Protein AF-A0ABD7Z9Q7-F1 (afdb_monomer_lite)

Sequence (144 aa):
MPSIHWLLKTLRVGAVLCLLMISLSVHETGFSTGGEVSALQMSYSHSTAITIGQGKFMLTEADNMAGHTKTYFFNLYERRPFFFHRVNPTFCFIESTNKIPKRSYLWIFKNIVLKHRLSVTEPDTEYINGSPDPKEFVSSQIKF

Secondary structure (DSSP, 8-state):
-HHHHHHHHHHHHHHHHHHHHHHHHHS--TTTTTT-S-HHHHHTEEEEEEEETTEEEEEEEEE-TTSS-EEEEEEEEEE-SS-EEE--SS-EEEEESSSS-SS-HHHHIIIIITTT-SEEEETTEEEEE--S-GGG--GGG---

Foldseek 3Di:
DVVVVVVVVVVVVVVVVVVVVLVPQADPDCVLLVNQDDPVQQVQWDWDWDDDANFIWIWIKHQPPVNAKIKIKTFGWDDDPRGTHGPDNWIKMKMKSGNDDPDDPNCCCVPPLLVVHQWDDDPVIIIGTPTPDSPRPDCVVDDD

Radius of gyration: 18.92 Å; chains: 1; bounding box: 35×73×26 Å

Structure (mmCIF, N/CA/C/O backbone):
data_AF-A0ABD7Z9Q7-F1
#
_entry.id   AF-A0ABD7Z9Q7-F1
#
loop_
_atom_site.group_PDB
_atom_site.id
_atom_site.type_symbol
_atom_site.label_atom_id
_atom_site.label_alt_id
_atom_site.label_comp_id
_atom_site.label_asym_id
_atom_site.label_entity_id
_atom_site.label_seq_id
_atom_site.pdbx_PDB_ins_code
_atom_site.Cartn_x
_atom_site.Cartn_y
_atom_site.Cartn_z
_atom_site.occupancy
_atom_site.B_iso_or_equiv
_atom_site.auth_seq_id
_atom_site.auth_comp_id
_atom_site.auth_asym_id
_atom_site.auth_atom_id
_atom_site.pdbx_PDB_model_num
ATOM 1 N N . MET A 1 1 ? 10.212 -50.554 10.893 1.00 54.28 1 MET A N 1
ATOM 2 C CA . MET A 1 1 ? 9.340 -49.367 11.074 1.00 54.28 1 MET A CA 1
ATOM 3 C C . MET A 1 1 ? 9.529 -48.318 9.958 1.00 54.28 1 MET A C 1
ATOM 5 O O . MET A 1 1 ? 9.940 -47.199 10.239 1.00 54.28 1 MET A O 1
ATOM 9 N N . PRO A 1 2 ? 9.233 -48.629 8.683 1.00 61.31 2 PRO A N 1
ATOM 10 C CA . PRO A 1 2 ? 9.337 -47.653 7.588 1.00 61.31 2 PRO A CA 1
ATOM 11 C C . PRO A 1 2 ? 8.152 -46.668 7.523 1.00 61.31 2 PRO A C 1
ATOM 13 O O . PRO A 1 2 ? 8.328 -45.543 7.060 1.00 61.31 2 PRO A O 1
ATOM 16 N N . SER A 1 3 ? 6.963 -47.041 8.021 1.00 70.94 3 SER A N 1
ATOM 17 C CA . SER A 1 3 ? 5.761 -46.194 7.917 1.00 70.94 3 SER A CA 1
ATOM 18 C C . SER A 1 3 ? 5.820 -44.941 8.796 1.00 70.94 3 SER A C 1
ATOM 20 O O . SER A 1 3 ? 5.410 -43.876 8.352 1.00 70.94 3 SER A O 1
ATOM 22 N N . ILE A 1 4 ? 6.402 -45.031 9.997 1.00 80.50 4 ILE A N 1
ATOM 23 C CA . ILE A 1 4 ? 6.582 -43.887 10.909 1.00 80.50 4 ILE A CA 1
ATOM 24 C C . ILE A 1 4 ? 7.528 -42.849 10.295 1.00 80.50 4 ILE A C 1
ATOM 26 O O . ILE A 1 4 ? 7.273 -41.651 10.379 1.00 80.50 4 ILE A O 1
ATOM 30 N N . HIS A 1 5 ? 8.593 -43.299 9.625 1.00 78.38 5 HIS A N 1
ATOM 31 C CA . HIS A 1 5 ? 9.545 -42.410 8.961 1.00 78.38 5 HIS A CA 1
ATOM 32 C C . HIS A 1 5 ? 8.900 -41.657 7.790 1.00 78.38 5 HIS A C 1
ATOM 34 O O . HIS A 1 5 ? 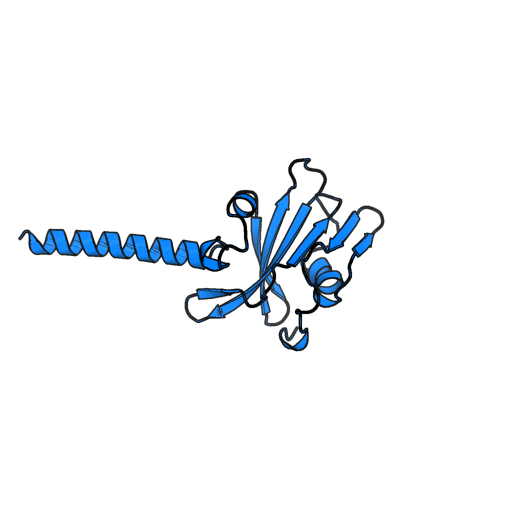9.083 -40.447 7.655 1.00 78.38 5 HIS A O 1
ATOM 40 N N . TRP A 1 6 ? 8.094 -42.354 6.982 1.00 82.12 6 TRP A N 1
ATOM 41 C CA . TRP A 1 6 ? 7.313 -41.731 5.917 1.00 82.12 6 TRP A CA 1
ATOM 42 C C . TRP A 1 6 ? 6.284 -40.745 6.463 1.00 82.12 6 TRP A C 1
ATOM 44 O O . TRP A 1 6 ? 6.252 -39.622 5.976 1.00 82.12 6 TRP A O 1
ATOM 54 N N . LEU A 1 7 ? 5.543 -41.111 7.515 1.00 85.88 7 LEU A N 1
ATOM 55 C CA . LEU A 1 7 ? 4.560 -40.245 8.176 1.00 85.88 7 LEU A CA 1
ATOM 56 C C . LEU A 1 7 ? 5.192 -38.941 8.696 1.00 85.88 7 LEU A C 1
ATOM 58 O O . LEU A 1 7 ? 4.663 -37.856 8.470 1.00 85.88 7 LEU A O 1
ATOM 62 N N . LEU A 1 8 ? 6.354 -39.032 9.352 1.00 87.31 8 LEU A N 1
ATOM 63 C CA . LEU A 1 8 ? 7.118 -37.869 9.819 1.00 87.31 8 LEU A CA 1
ATOM 64 C C . LEU A 1 8 ? 7.599 -36.991 8.659 1.00 87.31 8 LEU A C 1
ATOM 66 O O . LEU A 1 8 ? 7.598 -35.765 8.772 1.00 87.31 8 LEU A O 1
ATOM 70 N N . LYS A 1 9 ? 8.001 -37.601 7.541 1.00 85.75 9 LYS A N 1
ATOM 71 C CA . LYS A 1 9 ? 8.425 -36.877 6.341 1.00 85.75 9 LYS A CA 1
ATOM 72 C C . LYS A 1 9 ? 7.250 -36.123 5.711 1.00 85.75 9 LYS A C 1
ATOM 74 O O . LYS A 1 9 ? 7.402 -34.938 5.424 1.00 85.75 9 LYS A O 1
ATOM 79 N N . THR A 1 10 ? 6.077 -36.745 5.574 1.00 87.50 10 THR A N 1
ATOM 80 C CA . THR A 1 10 ? 4.864 -36.064 5.085 1.00 87.50 10 THR A CA 1
ATOM 81 C C . THR A 1 10 ? 4.402 -34.959 6.025 1.00 87.50 10 THR A C 1
ATOM 83 O O . THR A 1 10 ? 4.071 -33.879 5.547 1.00 87.50 10 THR A O 1
ATOM 86 N N . LEU A 1 11 ? 4.443 -35.170 7.345 1.00 90.81 11 LEU A N 1
ATOM 87 C CA . LEU A 1 11 ? 4.118 -34.134 8.335 1.00 90.81 11 LEU A CA 1
ATOM 88 C C . LEU A 1 11 ? 5.030 -32.909 8.210 1.00 90.81 11 LEU A C 1
ATOM 90 O O . LEU A 1 11 ? 4.546 -31.780 8.226 1.00 90.81 11 LEU A O 1
ATOM 94 N N . ARG A 1 12 ? 6.341 -33.117 8.037 1.00 89.38 12 ARG A N 1
ATOM 95 C CA . ARG A 1 12 ? 7.304 -32.021 7.835 1.00 89.38 12 ARG A CA 1
ATOM 96 C C . ARG A 1 12 ? 7.042 -31.265 6.536 1.00 89.38 12 ARG A C 1
ATOM 98 O O . ARG A 1 12 ? 7.037 -30.040 6.550 1.00 89.38 12 ARG A O 1
ATOM 105 N N . VAL A 1 13 ? 6.792 -31.978 5.438 1.00 89.25 13 VAL A N 1
ATOM 106 C CA . VAL A 1 13 ? 6.448 -31.357 4.148 1.00 89.25 13 VAL A CA 1
ATOM 107 C C . VAL A 1 13 ? 5.146 -30.560 4.260 1.00 89.25 13 VAL A C 1
ATOM 109 O O . VAL A 1 13 ? 5.101 -29.410 3.834 1.00 89.25 13 VAL A O 1
ATOM 112 N N . GLY A 1 14 ? 4.117 -31.125 4.896 1.00 90.69 14 GLY A N 1
ATOM 113 C CA . GLY A 1 14 ? 2.851 -30.439 5.148 1.00 90.69 14 GLY A CA 1
ATOM 114 C C . GLY A 1 14 ? 3.025 -29.182 6.001 1.00 90.69 14 GLY A C 1
ATOM 115 O O . GLY A 1 14 ? 2.481 -28.138 5.662 1.00 90.69 14 GLY A O 1
ATOM 116 N N . ALA A 1 15 ? 3.842 -29.239 7.056 1.00 87.25 15 ALA A N 1
ATOM 117 C CA . ALA A 1 15 ? 4.138 -28.076 7.890 1.00 87.25 15 ALA A CA 1
ATOM 118 C C . ALA A 1 15 ? 4.855 -26.963 7.108 1.00 87.25 15 ALA A C 1
ATOM 120 O O . ALA A 1 15 ? 4.482 -25.797 7.230 1.00 87.25 15 ALA A O 1
ATOM 121 N N . VAL A 1 16 ? 5.838 -27.312 6.270 1.00 88.75 16 VAL A N 1
ATOM 122 C CA . VAL A 1 16 ? 6.535 -26.348 5.401 1.00 88.75 16 VAL A CA 1
ATOM 123 C C . VAL A 1 16 ? 5.569 -25.714 4.400 1.00 88.75 16 VAL A C 1
ATOM 125 O O . VAL A 1 16 ? 5.587 -24.498 4.234 1.00 88.75 16 VAL A O 1
ATOM 128 N N . LEU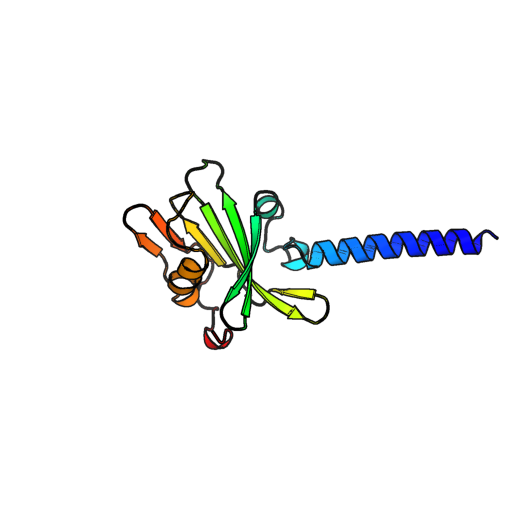 A 1 17 ? 4.688 -26.503 3.780 1.00 85.75 17 LEU A N 1
ATOM 129 C CA . LEU A 1 17 ? 3.671 -25.989 2.859 1.00 85.75 17 LEU A CA 1
ATOM 130 C C . LEU A 1 17 ? 2.665 -25.072 3.566 1.00 85.75 17 LEU A C 1
ATOM 132 O O . LEU A 1 17 ? 2.342 -24.013 3.037 1.00 85.75 17 LEU A O 1
ATOM 136 N N . CYS A 1 18 ? 2.214 -25.417 4.774 1.00 81.44 18 CYS A N 1
ATOM 137 C CA . CYS A 1 18 ? 1.344 -24.548 5.570 1.00 81.44 18 CYS A CA 1
ATOM 138 C C . CYS A 1 18 ? 2.031 -23.225 5.926 1.00 81.44 18 CYS A C 1
ATOM 140 O O . CYS A 1 18 ? 1.424 -22.168 5.778 1.00 81.44 18 CYS A O 1
ATOM 142 N N . LEU A 1 19 ? 3.296 -23.261 6.356 1.00 79.19 19 LEU A N 1
ATOM 143 C CA . LEU A 1 19 ? 4.073 -22.053 6.647 1.00 79.19 19 LEU A CA 1
ATOM 144 C C . LEU A 1 19 ? 4.280 -21.195 5.394 1.00 79.19 19 LEU A C 1
ATOM 146 O O . LEU A 1 19 ? 4.145 -19.975 5.469 1.00 79.19 19 LEU A O 1
ATOM 150 N N . LEU A 1 20 ? 4.545 -21.824 4.246 1.00 76.38 20 LEU A N 1
ATOM 151 C CA . LEU A 1 20 ? 4.659 -21.142 2.960 1.00 76.38 20 LEU A CA 1
ATOM 152 C C . LEU A 1 20 ? 3.339 -20.460 2.582 1.00 76.38 20 LEU A C 1
ATOM 154 O O . LEU A 1 20 ? 3.337 -19.280 2.253 1.00 76.38 20 LEU A O 1
ATOM 158 N N . MET A 1 21 ? 2.213 -21.167 2.690 1.00 68.38 21 MET A N 1
ATOM 159 C CA . MET A 1 21 ? 0.887 -20.608 2.410 1.00 68.38 21 MET A CA 1
ATOM 160 C C . MET A 1 21 ? 0.533 -19.464 3.363 1.00 68.38 21 MET A C 1
ATOM 162 O O . MET A 1 21 ? 0.002 -18.448 2.923 1.00 68.38 21 MET A O 1
ATOM 166 N N . ILE A 1 22 ? 0.874 -19.581 4.651 1.00 65.38 22 ILE A N 1
ATOM 167 C CA . ILE A 1 22 ? 0.708 -18.493 5.621 1.00 65.38 22 ILE A CA 1
ATOM 168 C C . ILE A 1 22 ? 1.558 -17.290 5.201 1.00 65.38 22 ILE A C 1
ATOM 170 O O . ILE A 1 22 ? 1.024 -16.189 5.105 1.00 65.38 22 ILE A O 1
ATOM 174 N N . SER A 1 23 ? 2.836 -17.491 4.877 1.00 63.38 23 SER A N 1
ATOM 175 C CA . SER A 1 23 ? 3.726 -16.423 4.407 1.00 63.38 23 SER A CA 1
ATOM 176 C C . SER A 1 23 ? 3.170 -15.726 3.157 1.00 63.38 23 SER A C 1
ATOM 178 O O . SER A 1 23 ? 3.031 -14.505 3.157 1.00 63.38 23 SER A O 1
ATOM 180 N N . LEU A 1 24 ? 2.732 -16.487 2.150 1.00 60.59 24 LEU A N 1
ATOM 181 C CA . LEU A 1 24 ? 2.130 -15.957 0.919 1.00 60.59 24 LEU A CA 1
ATOM 182 C C . LEU A 1 24 ? 0.785 -15.248 1.145 1.00 60.59 24 LEU A C 1
ATOM 184 O O . LEU A 1 24 ? 0.427 -14.371 0.366 1.00 60.59 24 LEU A O 1
ATOM 188 N N . SER A 1 25 ? 0.034 -15.631 2.181 1.00 55.72 25 SER A N 1
ATOM 189 C CA . SER A 1 25 ? -1.256 -15.017 2.535 1.00 55.72 25 SER A CA 1
ATOM 190 C C . SER A 1 25 ? -1.133 -13.762 3.403 1.00 55.72 25 SER A C 1
ATOM 192 O O . SER A 1 25 ? -2.056 -12.953 3.447 1.00 55.72 25 SER A O 1
ATOM 194 N N . VAL A 1 26 ? -0.024 -13.622 4.134 1.00 52.78 26 VAL A N 1
ATOM 195 C CA . VAL A 1 26 ? 0.241 -12.487 5.033 1.00 52.78 26 VAL A CA 1
ATOM 196 C C . VAL A 1 26 ? 1.031 -11.400 4.314 1.00 52.78 26 VAL A C 1
ATOM 198 O O . VAL A 1 26 ? 0.847 -10.220 4.606 1.00 52.78 26 VAL A O 1
ATOM 201 N N . HIS A 1 27 ? 1.877 -11.783 3.360 1.00 52.34 27 HIS A N 1
ATOM 202 C CA . HIS A 1 27 ? 2.471 -10.846 2.425 1.00 52.34 27 HIS A CA 1
ATOM 203 C C . HIS A 1 27 ? 1.506 -10.591 1.273 1.00 52.34 27 HIS A C 1
ATOM 205 O O . HIS A 1 27 ? 0.857 -11.506 0.757 1.00 52.34 27 HIS A O 1
ATOM 211 N N . GLU A 1 28 ? 1.420 -9.337 0.840 1.00 52.56 28 GLU A N 1
ATOM 212 C CA . GLU A 1 28 ? 0.873 -9.071 -0.484 1.00 52.56 28 GLU A CA 1
ATOM 213 C C . GLU A 1 28 ? 1.773 -9.857 -1.457 1.00 52.56 28 GLU A C 1
ATOM 215 O O . GLU A 1 28 ? 2.992 -9.914 -1.330 1.00 52.56 28 GLU A O 1
ATOM 220 N N . THR A 1 29 ? 1.179 -10.663 -2.308 1.00 53.34 29 THR A N 1
ATOM 221 C CA . THR A 1 29 ? 1.867 -11.434 -3.334 1.00 53.34 29 THR A CA 1
ATOM 222 C C . THR A 1 29 ? 0.890 -11.515 -4.492 1.00 53.34 29 THR A C 1
ATOM 224 O O . THR A 1 29 ? -0.318 -11.322 -4.307 1.00 53.34 29 THR A O 1
ATOM 227 N N . GLY A 1 30 ? 1.365 -11.850 -5.692 1.00 52.28 30 GLY A N 1
ATOM 228 C CA . GLY A 1 30 ? 0.455 -12.135 -6.807 1.00 52.28 30 GLY A CA 1
ATOM 229 C C . GLY A 1 30 ? -0.605 -13.185 -6.434 1.00 52.28 30 GLY A C 1
ATOM 230 O O . GLY A 1 30 ? -1.710 -13.153 -6.953 1.00 52.28 30 GLY A O 1
ATOM 231 N N . PHE A 1 31 ? -0.324 -14.060 -5.462 1.00 50.75 31 PHE A N 1
ATOM 232 C CA . PHE A 1 31 ? -1.284 -15.039 -4.961 1.00 50.75 31 PHE A CA 1
ATOM 233 C C . PHE A 1 31 ? -2.362 -14.433 -4.043 1.00 50.75 31 PHE A C 1
ATOM 235 O O . PHE A 1 31 ? -3.542 -14.716 -4.229 1.00 50.75 31 PHE A O 1
ATOM 242 N N . SER A 1 32 ? -2.002 -13.574 -3.081 1.00 48.97 32 SER A N 1
ATOM 243 C CA . SER A 1 32 ? -2.971 -12.943 -2.160 1.00 48.97 32 SER A CA 1
ATOM 244 C C . SER A 1 32 ? -3.756 -11.777 -2.774 1.00 48.97 32 SER A C 1
ATOM 246 O O . SER A 1 32 ? -4.752 -11.340 -2.199 1.00 48.97 32 SER A O 1
ATOM 248 N N . THR A 1 33 ? -3.342 -11.306 -3.954 1.00 50.69 33 THR A N 1
ATOM 249 C CA . THR A 1 33 ? -3.962 -10.190 -4.693 1.00 50.69 33 THR A CA 1
ATOM 250 C C . THR A 1 33 ? -4.574 -10.602 -6.035 1.00 50.69 33 THR A C 1
ATOM 252 O O . THR A 1 33 ? -4.959 -9.738 -6.813 1.00 50.69 33 THR A O 1
ATOM 255 N N . GLY A 1 34 ? -4.653 -11.904 -6.347 1.00 54.16 34 GLY A N 1
ATOM 256 C CA . GLY A 1 34 ? -5.236 -12.382 -7.611 1.00 54.16 34 GLY A CA 1
ATOM 257 C C . GLY A 1 34 ? -4.452 -11.986 -8.873 1.00 54.16 34 GLY A C 1
ATOM 258 O O . GLY A 1 34 ? -5.010 -11.971 -9.963 1.00 54.16 34 GLY A O 1
ATOM 259 N N . GLY A 1 35 ? -3.164 -11.669 -8.734 1.00 55.12 35 GLY A N 1
ATOM 260 C CA . GLY A 1 35 ? -2.276 -11.244 -9.818 1.00 55.12 35 GLY A CA 1
ATOM 261 C C . GLY A 1 35 ? -2.217 -9.731 -10.029 1.00 55.12 35 GLY A C 1
ATOM 262 O O . GLY A 1 35 ? -1.515 -9.282 -10.929 1.00 55.12 35 GLY A O 1
ATOM 263 N N . GLU A 1 36 ? -2.912 -8.942 -9.210 1.00 49.12 36 GLU A N 1
ATOM 264 C CA . GLU A 1 36 ? -3.010 -7.491 -9.403 1.00 49.12 36 GLU A CA 1
ATOM 265 C C . GLU A 1 36 ? -1.781 -6.704 -8.937 1.00 49.12 36 GLU A C 1
ATOM 267 O O . GLU A 1 36 ? -1.572 -5.578 -9.385 1.00 49.12 36 GLU A O 1
ATOM 272 N N . VAL A 1 37 ? -0.956 -7.276 -8.054 1.00 51.34 37 VAL A N 1
ATOM 273 C CA . VAL A 1 37 ? 0.284 -6.641 -7.589 1.00 51.34 37 VAL A CA 1
ATOM 274 C C . VAL A 1 37 ? 1.490 -7.425 -8.096 1.00 51.34 37 VAL A C 1
ATOM 276 O O . VAL A 1 37 ? 1.651 -8.619 -7.830 1.00 51.34 37 VAL A O 1
ATOM 279 N N . SER A 1 38 ? 2.361 -6.733 -8.832 1.00 47.25 38 SER A N 1
ATOM 280 C CA . SER A 1 38 ? 3.619 -7.277 -9.339 1.00 47.25 38 SER A CA 1
ATOM 281 C C . SER A 1 38 ? 4.536 -7.684 -8.182 1.00 47.25 38 SER A C 1
ATOM 283 O O . SER A 1 38 ? 4.881 -6.864 -7.332 1.00 47.25 38 SER A O 1
ATOM 285 N N . ALA A 1 39 ? 5.011 -8.934 -8.183 1.00 44.84 39 ALA A N 1
ATOM 286 C CA . ALA A 1 39 ? 5.984 -9.427 -7.201 1.00 44.84 39 ALA A CA 1
ATOM 287 C C . ALA A 1 39 ? 7.280 -8.586 -7.164 1.00 44.84 39 ALA A C 1
ATOM 289 O O . ALA A 1 39 ? 7.931 -8.489 -6.126 1.00 44.84 39 ALA A O 1
ATOM 290 N N . LEU A 1 40 ? 7.628 -7.938 -8.281 1.00 44.72 40 LEU A N 1
ATOM 291 C CA . LEU A 1 40 ? 8.805 -7.077 -8.410 1.00 44.72 40 LEU A CA 1
ATOM 292 C C . LEU A 1 40 ? 8.590 -5.705 -7.756 1.00 44.72 40 LEU A C 1
ATOM 294 O O . LEU A 1 40 ? 9.517 -5.111 -7.220 1.00 44.72 40 LEU A O 1
ATOM 298 N N . GLN A 1 41 ? 7.349 -5.223 -7.734 1.00 50.66 41 GLN A N 1
ATOM 299 C CA . GLN A 1 41 ? 6.966 -4.003 -7.018 1.00 50.66 41 GLN A CA 1
ATOM 300 C C . GLN A 1 41 ? 7.072 -4.195 -5.498 1.00 50.66 41 GLN A C 1
ATOM 302 O O . GLN A 1 41 ? 7.310 -3.249 -4.756 1.00 50.66 41 GLN A O 1
ATOM 307 N N . MET A 1 42 ? 6.966 -5.446 -5.052 1.00 51.75 42 MET A N 1
ATOM 308 C CA . MET A 1 42 ? 7.010 -5.823 -3.648 1.00 51.75 42 MET A CA 1
ATOM 309 C C . MET A 1 42 ? 8.406 -6.096 -3.111 1.00 51.75 42 MET A C 1
ATOM 311 O O . MET A 1 42 ? 8.683 -5.780 -1.954 1.00 51.75 42 MET A O 1
ATOM 315 N N . SER A 1 43 ? 9.308 -6.627 -3.939 1.00 52.22 43 SER A N 1
ATOM 316 C CA . SER A 1 43 ? 10.687 -6.924 -3.531 1.00 52.22 43 SER A CA 1
ATOM 317 C C . SER A 1 43 ? 11.491 -5.687 -3.121 1.00 52.22 43 SER A C 1
ATOM 319 O O . SER A 1 43 ? 12.469 -5.819 -2.392 1.00 52.22 43 SER A O 1
ATOM 321 N N . TYR A 1 44 ? 11.079 -4.495 -3.564 1.00 56.66 44 TYR A N 1
ATOM 322 C CA . TYR A 1 44 ? 11.713 -3.212 -3.232 1.00 56.66 44 TYR A CA 1
ATOM 323 C C . TYR A 1 44 ? 10.898 -2.368 -2.247 1.00 56.66 44 TYR A C 1
ATOM 325 O O . TYR A 1 44 ? 11.179 -1.183 -2.070 1.00 56.66 44 TYR A O 1
ATOM 333 N N . SER A 1 45 ? 9.873 -2.958 -1.632 1.00 65.62 45 SER A N 1
ATOM 334 C CA . SER A 1 45 ? 8.912 -2.225 -0.820 1.00 65.62 45 SER A CA 1
ATOM 335 C C . SER A 1 45 ? 9.011 -2.553 0.668 1.00 65.62 45 SER A C 1
ATOM 337 O O . SER A 1 45 ? 9.305 -3.681 1.066 1.00 65.62 45 SER A O 1
ATOM 339 N N . HIS A 1 46 ? 8.746 -1.553 1.501 1.00 73.69 46 HIS A N 1
ATOM 340 C CA . HIS A 1 46 ? 8.667 -1.674 2.947 1.00 73.69 46 HIS A CA 1
ATOM 341 C C . HIS A 1 46 ? 7.205 -1.668 3.383 1.00 73.69 46 HIS A C 1
ATOM 343 O O . HIS A 1 46 ? 6.513 -0.662 3.244 1.00 73.69 46 HIS A O 1
ATOM 349 N N . SER A 1 47 ? 6.741 -2.785 3.943 1.00 70.75 47 SER A N 1
ATOM 350 C CA . SER A 1 47 ? 5.395 -2.886 4.509 1.00 70.75 47 SER A CA 1
ATOM 351 C C . SER A 1 47 ? 5.390 -2.527 5.996 1.00 70.75 47 SER A C 1
ATOM 353 O O . SER A 1 47 ? 6.173 -3.053 6.785 1.00 70.75 47 SER A O 1
ATOM 355 N N . THR A 1 48 ? 4.476 -1.646 6.387 1.00 72.88 48 THR A N 1
ATOM 356 C CA . THR A 1 48 ? 4.222 -1.223 7.764 1.00 72.88 48 THR A CA 1
ATOM 357 C C . THR A 1 48 ? 2.738 -1.382 8.065 1.00 72.88 48 THR A C 1
ATOM 359 O O . THR A 1 48 ? 1.885 -0.811 7.384 1.00 72.88 48 THR A O 1
ATOM 362 N N . ALA A 1 49 ? 2.418 -2.138 9.116 1.00 73.81 49 ALA A N 1
ATOM 363 C CA . ALA A 1 49 ? 1.049 -2.230 9.601 1.00 73.81 49 ALA A CA 1
ATOM 364 C C . ALA A 1 49 ? 0.650 -0.904 10.259 1.00 73.81 49 ALA A C 1
ATOM 366 O O . ALA A 1 49 ? 1.327 -0.424 11.169 1.00 73.81 49 ALA A O 1
ATOM 367 N N . ILE A 1 50 ? -0.467 -0.327 9.822 1.00 71.75 50 ILE A N 1
ATOM 368 C CA . ILE A 1 50 ? -0.997 0.924 10.365 1.00 71.75 50 ILE A CA 1
ATOM 369 C C . ILE A 1 50 ? -2.438 0.718 10.822 1.00 71.75 50 ILE A C 1
ATOM 371 O O . ILE A 1 50 ? -3.195 -0.070 10.255 1.00 71.75 50 ILE A O 1
ATOM 375 N N . THR A 1 51 ? -2.829 1.427 11.875 1.00 75.25 51 THR A N 1
ATOM 376 C CA . THR A 1 51 ? -4.210 1.430 12.369 1.00 75.25 51 THR A CA 1
ATOM 377 C C . THR A 1 51 ? -4.788 2.819 12.164 1.00 75.25 51 THR A C 1
ATOM 379 O O . THR A 1 51 ? -4.167 3.812 12.549 1.00 75.25 51 THR A O 1
ATOM 382 N N . ILE A 1 52 ? -5.960 2.898 11.538 1.00 68.44 52 ILE A N 1
ATOM 383 C CA . ILE A 1 52 ? -6.675 4.158 11.329 1.00 68.44 52 ILE A CA 1
ATOM 384 C C . ILE A 1 52 ? -8.108 3.972 11.820 1.00 68.44 52 ILE A C 1
ATOM 386 O O . ILE A 1 52 ? -8.892 3.253 11.206 1.00 68.44 52 ILE A O 1
ATOM 390 N N . GLY A 1 53 ? -8.435 4.608 12.945 1.00 72.19 53 GLY A N 1
ATOM 391 C CA . GLY A 1 53 ? -9.690 4.335 13.639 1.00 72.19 53 GLY A CA 1
ATOM 392 C C . GLY A 1 53 ? -9.740 2.896 14.137 1.00 72.19 53 GLY A C 1
ATOM 393 O O . GLY A 1 53 ? -8.803 2.435 14.788 1.00 72.19 53 GLY A O 1
ATOM 394 N N . GLN A 1 54 ? -10.803 2.171 13.786 1.00 69.31 54 GLN A N 1
ATOM 395 C CA . GLN A 1 54 ? -10.918 0.730 14.056 1.00 69.31 54 GLN A CA 1
ATOM 396 C C . GLN A 1 54 ? -10.371 -0.150 12.918 1.00 69.31 54 GLN A C 1
ATOM 398 O O . GLN A 1 54 ? -10.253 -1.367 13.079 1.00 69.31 54 GLN A O 1
ATOM 403 N N . GLY A 1 55 ? -10.025 0.445 11.773 1.00 68.38 55 GLY A N 1
ATOM 404 C CA . GLY A 1 55 ? -9.501 -0.273 10.617 1.00 68.38 55 GLY A CA 1
ATOM 405 C C . GLY A 1 55 ? -8.010 -0.589 10.744 1.00 68.38 55 GLY A C 1
ATOM 406 O O . GLY A 1 55 ? -7.221 0.230 11.228 1.00 68.38 55 GLY A O 1
ATOM 407 N N . LYS A 1 56 ? -7.616 -1.777 10.277 1.00 72.50 56 LYS A N 1
ATOM 408 C CA . LYS A 1 56 ? -6.215 -2.191 10.136 1.00 72.50 56 LYS A CA 1
ATOM 409 C C . LYS A 1 56 ? -5.843 -2.160 8.661 1.00 72.50 56 LYS A C 1
ATOM 411 O O . LYS A 1 56 ? -6.586 -2.654 7.823 1.00 72.50 56 LYS A O 1
ATOM 416 N N . PHE A 1 57 ? -4.698 -1.583 8.344 1.00 73.00 57 PHE A N 1
ATOM 417 C CA . PHE A 1 57 ? -4.257 -1.392 6.969 1.00 73.00 57 PHE A CA 1
ATOM 418 C C . PHE A 1 57 ? -2.789 -1.776 6.852 1.00 73.00 57 PHE A C 1
ATOM 420 O O . PHE A 1 57 ? -2.044 -1.704 7.834 1.00 73.00 57 PHE A O 1
ATOM 427 N N . MET A 1 58 ? -2.376 -2.169 5.652 1.00 73.56 58 MET A N 1
ATOM 428 C CA . MET A 1 58 ? -0.962 -2.300 5.338 1.00 73.56 58 MET A CA 1
ATOM 429 C C . MET A 1 58 ? -0.578 -1.131 4.449 1.00 73.56 58 MET A C 1
ATOM 431 O O . MET A 1 58 ? -1.170 -0.914 3.390 1.00 73.56 58 MET A O 1
ATOM 435 N N . LEU A 1 59 ? 0.394 -0.362 4.916 1.00 76.81 59 LEU A N 1
ATOM 436 C CA . LEU A 1 59 ? 1.077 0.602 4.085 1.00 76.81 59 LEU A CA 1
ATOM 437 C C . LEU A 1 59 ? 2.301 -0.077 3.510 1.00 76.81 59 LEU A C 1
ATOM 439 O O . LEU A 1 59 ? 3.188 -0.456 4.269 1.00 76.81 59 LEU A O 1
ATOM 443 N N . THR A 1 60 ? 2.375 -0.165 2.197 1.00 76.44 60 THR A N 1
ATOM 444 C CA . THR A 1 60 ? 3.589 -0.590 1.516 1.00 76.44 60 THR A CA 1
ATOM 445 C C . THR A 1 60 ? 4.194 0.646 0.857 1.00 76.44 60 THR A C 1
ATOM 447 O O . THR A 1 60 ? 3.496 1.358 0.146 1.00 76.44 60 THR A O 1
ATOM 450 N N . GLU A 1 61 ? 5.457 0.971 1.119 1.00 79.94 61 GLU A N 1
ATOM 451 C CA . GLU A 1 61 ? 6.143 2.095 0.466 1.00 79.94 61 GLU A CA 1
ATOM 452 C C . GLU A 1 61 ? 7.333 1.612 -0.358 1.00 79.94 61 GLU A C 1
ATOM 454 O O . GLU A 1 61 ? 8.039 0.700 0.058 1.00 79.94 61 GLU A O 1
ATOM 459 N N . ALA A 1 62 ? 7.562 2.219 -1.518 1.00 80.75 62 ALA A N 1
ATOM 460 C CA . ALA A 1 62 ? 8.714 1.927 -2.361 1.00 80.75 62 ALA A CA 1
ATOM 461 C C . ALA A 1 62 ? 9.404 3.226 -2.779 1.00 80.75 62 ALA A C 1
ATOM 463 O O . ALA A 1 62 ? 8.753 4.184 -3.208 1.00 80.75 62 ALA A O 1
ATOM 464 N N . ASP A 1 63 ? 10.729 3.241 -2.673 1.00 82.00 63 ASP A N 1
ATOM 465 C CA . ASP A 1 63 ? 11.541 4.281 -3.291 1.00 82.00 63 ASP A CA 1
ATOM 466 C C . ASP A 1 63 ? 11.623 3.993 -4.795 1.00 82.00 63 ASP A C 1
ATOM 468 O O . ASP A 1 63 ? 11.985 2.888 -5.208 1.00 82.00 63 ASP A O 1
ATOM 472 N N . ASN A 1 64 ? 11.302 4.979 -5.632 1.00 73.81 64 ASN A N 1
ATOM 473 C CA . ASN A 1 64 ? 11.397 4.798 -7.080 1.00 73.81 64 ASN A CA 1
ATOM 474 C C . ASN A 1 64 ? 12.870 4.854 -7.528 1.00 73.81 64 ASN A C 1
ATOM 476 O O . ASN A 1 64 ? 13.689 5.515 -6.891 1.00 73.81 64 ASN A O 1
ATOM 480 N N . MET A 1 65 ? 13.216 4.177 -8.635 1.00 59.25 65 MET A N 1
ATOM 481 C CA . MET A 1 65 ? 14.603 3.905 -9.079 1.00 59.25 65 MET A CA 1
ATOM 482 C C . MET A 1 65 ? 15.539 5.126 -9.162 1.00 59.25 65 MET A C 1
ATOM 484 O O . MET A 1 65 ? 16.751 4.961 -9.061 1.00 59.25 65 MET A O 1
ATOM 488 N N . ALA A 1 66 ? 15.009 6.341 -9.320 1.00 64.38 66 ALA A N 1
ATOM 489 C CA . ALA A 1 66 ? 15.804 7.570 -9.342 1.00 64.38 66 ALA A CA 1
ATOM 490 C C . ALA A 1 66 ? 16.090 8.157 -7.942 1.00 64.38 66 ALA A C 1
ATOM 492 O O . ALA A 1 66 ? 16.788 9.156 -7.829 1.00 64.38 66 ALA A O 1
ATOM 493 N N . GLY A 1 67 ? 15.536 7.589 -6.866 1.00 64.50 67 GLY A N 1
ATOM 494 C CA . GLY A 1 67 ? 15.756 8.022 -5.482 1.00 64.50 67 GLY A CA 1
ATOM 495 C C . GLY A 1 67 ? 15.178 9.396 -5.121 1.00 64.50 67 GLY A C 1
ATOM 496 O O . GLY A 1 67 ? 15.417 9.878 -4.016 1.00 64.50 67 GLY A O 1
ATOM 497 N N . HIS A 1 68 ? 14.429 10.031 -6.023 1.00 82.25 68 HIS A N 1
ATOM 498 C CA . HIS A 1 68 ? 13.848 11.359 -5.813 1.00 82.25 68 HIS A CA 1
ATOM 499 C C . HIS A 1 68 ? 12.380 11.313 -5.389 1.00 82.25 68 HIS A C 1
ATOM 501 O O . HIS A 1 68 ? 11.932 12.206 -4.675 1.00 82.25 68 HIS A O 1
ATOM 507 N N . THR A 1 69 ? 11.657 10.261 -5.776 1.00 85.00 69 THR A N 1
ATOM 508 C CA . THR A 1 69 ? 10.230 10.096 -5.491 1.00 85.00 69 THR A CA 1
ATOM 509 C C . THR A 1 69 ? 9.974 8.846 -4.657 1.00 85.00 69 THR A C 1
ATOM 511 O O . THR A 1 69 ? 10.782 7.910 -4.628 1.00 85.00 69 THR A O 1
ATOM 514 N N . LYS A 1 70 ? 8.854 8.858 -3.935 1.00 88.56 70 LYS A N 1
ATOM 515 C CA . LYS A 1 70 ? 8.406 7.752 -3.087 1.00 88.56 70 LYS A CA 1
ATOM 516 C C . LYS A 1 70 ? 6.966 7.406 -3.428 1.00 88.56 70 LYS A C 1
ATOM 518 O O . LYS A 1 70 ? 6.118 8.292 -3.474 1.00 88.56 70 LYS A O 1
ATOM 523 N N . THR A 1 71 ? 6.684 6.125 -3.618 1.00 87.00 71 THR A N 1
ATOM 524 C CA . THR A 1 71 ? 5.332 5.631 -3.884 1.00 87.00 71 THR A CA 1
ATOM 525 C C . THR A 1 71 ? 4.768 4.965 -2.639 1.00 87.00 71 THR A C 1
ATOM 5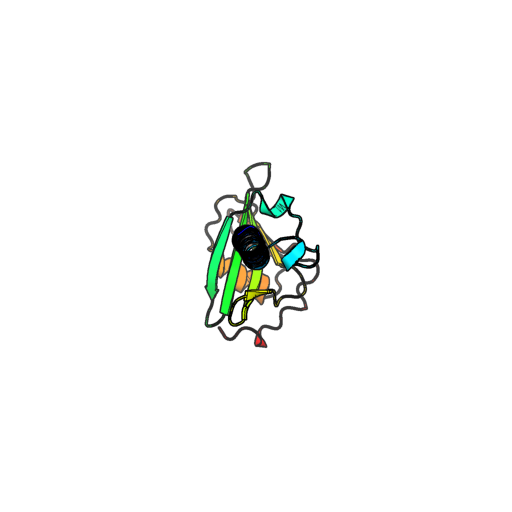27 O O . THR A 1 71 ? 5.410 4.101 -2.044 1.00 87.00 71 THR A O 1
ATOM 530 N N . TYR A 1 72 ? 3.556 5.352 -2.260 1.00 85.75 72 TYR A N 1
ATOM 531 C CA . TYR A 1 72 ? 2.778 4.758 -1.181 1.00 85.75 72 TYR A CA 1
ATOM 532 C C . TYR A 1 72 ? 1.666 3.899 -1.758 1.00 85.75 72 TYR A C 1
ATOM 534 O O . TYR A 1 72 ? 0.820 4.410 -2.482 1.00 85.75 72 TYR A O 1
ATOM 542 N N . PHE A 1 73 ? 1.619 2.633 -1.375 1.00 81.25 73 PHE A N 1
ATOM 543 C CA . PHE A 1 73 ? 0.555 1.694 -1.688 1.00 81.25 73 PHE A CA 1
ATOM 544 C C . PHE A 1 73 ? -0.311 1.495 -0.444 1.00 81.25 73 PHE A C 1
ATOM 546 O O . PHE A 1 73 ? 0.169 1.085 0.618 1.00 81.25 73 PHE A O 1
ATOM 553 N N . PHE A 1 74 ? -1.596 1.812 -0.573 1.00 77.50 74 PHE A N 1
ATOM 554 C CA . PHE A 1 74 ? -2.587 1.668 0.485 1.00 77.50 74 PHE A CA 1
ATOM 555 C C . PHE A 1 74 ? -3.475 0.468 0.182 1.00 77.50 74 PHE A C 1
ATOM 557 O O . PHE A 1 74 ? -4.441 0.570 -0.575 1.00 77.50 74 PHE A O 1
ATOM 564 N N . ASN A 1 75 ? -3.154 -0.661 0.806 1.00 73.88 75 ASN A N 1
ATOM 565 C CA . ASN A 1 75 ? -3.967 -1.864 0.731 1.00 73.88 75 ASN A CA 1
ATOM 566 C C . ASN A 1 75 ? -4.759 -2.021 2.030 1.00 73.88 75 A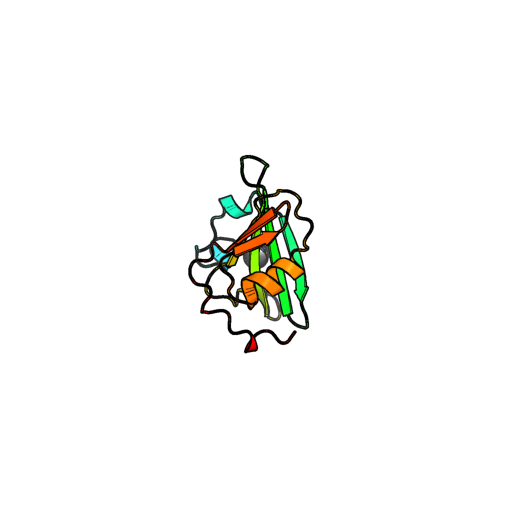SN A C 1
ATOM 568 O O . ASN A 1 75 ? -4.216 -2.041 3.144 1.00 73.88 75 ASN A O 1
ATOM 572 N N . LEU A 1 76 ? -6.080 -2.084 1.887 1.00 69.88 76 LEU A N 1
ATOM 573 C CA . LEU A 1 76 ? -6.985 -2.255 3.006 1.00 69.88 76 LEU A CA 1
ATOM 574 C C . LEU A 1 76 ? -7.125 -3.733 3.309 1.00 69.88 76 LEU A C 1
ATOM 576 O O . LEU A 1 76 ? -7.541 -4.493 2.441 1.00 69.88 76 LEU A O 1
ATOM 580 N N . TYR A 1 77 ? -6.844 -4.129 4.547 1.00 69.25 77 TYR A N 1
ATOM 581 C CA . TYR A 1 77 ? -6.960 -5.518 4.959 1.00 69.25 77 TYR A CA 1
ATOM 582 C C . TYR A 1 77 ? -7.967 -5.679 6.086 1.00 69.25 77 TYR A C 1
ATOM 584 O O . TYR A 1 77 ? -7.832 -5.109 7.165 1.00 69.25 77 TYR A O 1
ATOM 592 N N . GLU A 1 78 ? -8.941 -6.551 5.880 1.00 65.75 78 GLU A N 1
ATOM 593 C CA . GLU A 1 78 ? -9.761 -7.057 6.967 1.00 65.75 78 GLU A CA 1
ATOM 594 C C . GLU A 1 78 ? -9.048 -8.238 7.632 1.00 65.75 78 GLU A C 1
ATOM 596 O O . GLU A 1 78 ? -8.557 -9.160 6.971 1.00 65.75 78 GLU A O 1
ATOM 601 N N . ARG A 1 79 ? -8.997 -8.228 8.969 1.00 61.59 79 ARG A N 1
ATOM 602 C CA . ARG A 1 79 ? -8.524 -9.382 9.732 1.00 61.59 79 ARG A CA 1
ATOM 603 C C . ARG A 1 79 ? -9.646 -10.412 9.819 1.00 61.59 79 ARG A C 1
ATOM 605 O O . ARG A 1 79 ? -10.566 -10.261 10.616 1.00 61.59 79 ARG A O 1
ATOM 612 N N . ARG A 1 80 ? -9.511 -11.503 9.071 1.00 64.25 80 ARG A N 1
ATOM 613 C CA . ARG A 1 80 ? -10.243 -12.752 9.314 1.00 64.25 80 ARG A CA 1
ATOM 614 C C . ARG A 1 80 ? -9.413 -13.611 10.280 1.00 64.25 80 ARG A C 1
ATOM 616 O O . ARG A 1 80 ? -8.209 -13.381 10.397 1.00 64.25 80 ARG A O 1
ATOM 623 N N . PRO A 1 81 ? -10.007 -14.564 11.020 1.00 67.12 81 PRO A N 1
ATOM 624 C CA . PRO A 1 81 ? -9.402 -15.177 12.211 1.00 67.12 81 PRO A CA 1
ATOM 625 C C . PRO A 1 81 ? -7.909 -15.515 12.081 1.00 67.12 81 PRO A C 1
ATOM 627 O O . PRO A 1 81 ? -7.100 -15.098 12.913 1.00 67.12 81 PRO A O 1
ATOM 630 N N . PHE A 1 82 ? -7.528 -16.166 10.980 1.00 58.34 82 PHE A N 1
ATOM 631 C CA . PHE A 1 82 ? -6.143 -16.553 10.711 1.00 58.34 82 PHE A CA 1
ATOM 632 C C . PHE A 1 82 ? -5.465 -15.732 9.606 1.00 58.34 82 PHE A C 1
ATOM 634 O O . PHE A 1 82 ? -4.239 -15.635 9.599 1.00 58.34 82 PHE A O 1
ATOM 641 N N . PHE A 1 83 ? -6.228 -15.057 8.744 1.00 59.12 83 PHE A N 1
ATOM 642 C CA . PHE A 1 83 ? -5.725 -14.470 7.500 1.00 59.12 83 PHE A CA 1
ATOM 643 C C . PHE A 1 83 ? -6.129 -13.005 7.345 1.00 59.12 83 PHE A C 1
ATOM 645 O O . PHE A 1 83 ? -7.203 -12.592 7.780 1.00 59.12 83 PHE A O 1
ATOM 652 N N . PHE A 1 84 ? -5.265 -12.217 6.711 1.00 60.25 84 PHE A N 1
ATOM 653 C CA . PHE A 1 84 ? -5.640 -10.898 6.218 1.00 60.25 84 PHE A CA 1
ATOM 654 C C . PHE A 1 84 ? -6.263 -11.055 4.835 1.00 60.25 84 PHE A C 1
ATOM 656 O O . PHE A 1 84 ? -5.781 -11.835 4.018 1.00 60.25 84 PHE A O 1
ATOM 663 N N . HIS A 1 85 ? -7.358 -10.347 4.590 1.00 63.47 85 HIS A N 1
ATOM 664 C CA . HIS A 1 85 ? -8.021 -10.343 3.295 1.00 63.47 85 HIS A CA 1
ATOM 665 C C . HIS A 1 85 ? -8.081 -8.916 2.775 1.00 63.47 85 HIS A C 1
ATOM 667 O O . HIS A 1 85 ? -8.552 -8.034 3.494 1.00 63.47 85 HIS A O 1
ATOM 673 N N . ARG A 1 86 ? -7.576 -8.681 1.559 1.00 68.50 86 ARG A N 1
ATOM 674 C CA . ARG A 1 86 ? -7.639 -7.355 0.946 1.00 68.50 86 ARG A CA 1
ATOM 675 C C . ARG A 1 86 ? -9.100 -7.035 0.640 1.00 68.50 86 ARG A C 1
ATOM 677 O O . ARG A 1 86 ? -9.764 -7.826 -0.020 1.00 68.50 86 ARG A O 1
ATOM 684 N N . VAL A 1 87 ? -9.601 -5.911 1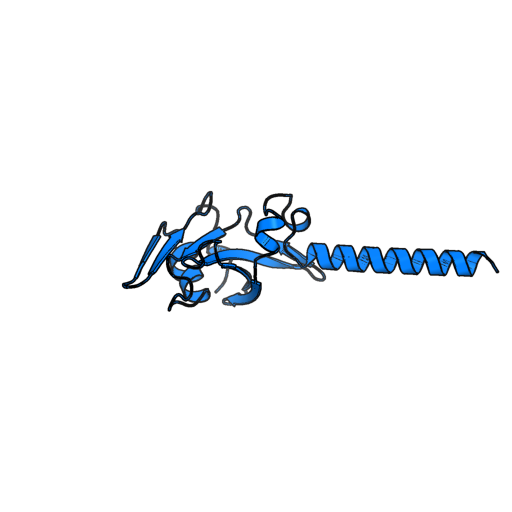.141 1.00 68.31 87 VAL A N 1
ATOM 685 C CA . VAL A 1 87 ? -11.009 -5.514 0.970 1.00 68.31 87 VAL A CA 1
ATOM 686 C C . VAL A 1 87 ? -11.209 -4.434 -0.078 1.00 68.31 87 VAL A C 1
ATOM 688 O O . VAL A 1 87 ? -12.308 -4.329 -0.611 1.00 68.31 87 VAL A O 1
ATOM 691 N N . ASN A 1 88 ? -10.178 -3.651 -0.413 1.00 68.50 88 ASN A N 1
ATOM 692 C CA . ASN A 1 88 ? -10.274 -2.769 -1.569 1.00 68.50 88 ASN A CA 1
ATOM 693 C C . ASN A 1 88 ? -10.149 -3.598 -2.864 1.00 68.50 88 ASN A C 1
ATOM 695 O O . ASN A 1 88 ? -9.181 -4.356 -3.007 1.00 68.50 88 ASN A O 1
ATOM 699 N N . PRO A 1 89 ? -11.110 -3.468 -3.796 1.00 58.84 89 PRO A N 1
ATOM 700 C CA . PRO A 1 89 ? -11.102 -4.185 -5.073 1.00 58.84 89 PRO A CA 1
ATOM 701 C C . PRO A 1 89 ? -9.948 -3.737 -5.971 1.00 58.84 89 PRO A C 1
ATOM 703 O O . PRO A 1 89 ? -9.338 -4.571 -6.621 1.00 58.84 89 PRO A O 1
ATOM 706 N N . THR A 1 90 ? -9.585 -2.453 -5.918 1.00 65.50 90 THR A N 1
ATOM 707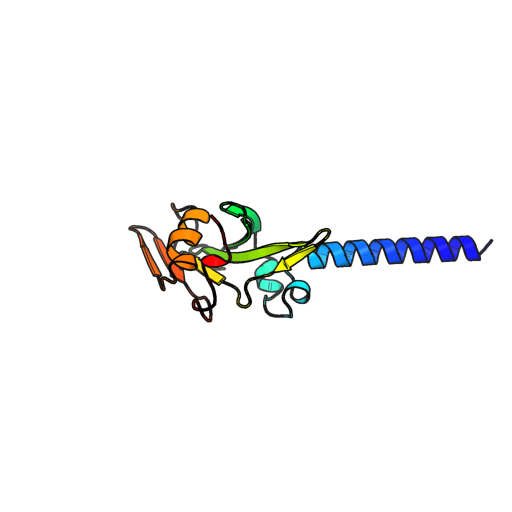 C CA . THR A 1 90 ? -8.491 -1.872 -6.705 1.00 65.50 90 THR A CA 1
ATOM 708 C C . THR A 1 90 ? -7.377 -1.385 -5.781 1.00 65.50 90 THR A C 1
ATOM 710 O O . THR A 1 90 ? -7.650 -0.775 -4.743 1.00 65.50 90 THR A O 1
ATOM 713 N N . PHE A 1 91 ? -6.113 -1.633 -6.138 1.00 66.75 91 PHE A N 1
ATOM 714 C CA . PHE A 1 91 ? -4.963 -1.111 -5.396 1.00 66.75 91 PHE A CA 1
ATOM 715 C C . PHE A 1 91 ? -4.926 0.425 -5.462 1.00 66.75 91 PHE A C 1
ATOM 717 O O . PHE A 1 91 ? -5.067 1.024 -6.529 1.00 66.75 91 PHE A O 1
ATOM 724 N N . CYS A 1 92 ? -4.731 1.073 -4.313 1.00 76.94 92 CYS A N 1
ATOM 725 C CA . CYS A 1 92 ? -4.569 2.522 -4.250 1.00 76.94 92 CYS A CA 1
ATOM 726 C C . CYS A 1 92 ? -3.096 2.870 -4.125 1.00 76.94 92 CYS A C 1
ATOM 728 O O . CYS A 1 92 ? -2.424 2.352 -3.230 1.00 76.94 92 CYS A O 1
ATOM 730 N N . PHE A 1 93 ? -2.609 3.783 -4.961 1.00 83.31 93 PHE A N 1
ATOM 731 C CA . PHE A 1 93 ? -1.253 4.288 -4.820 1.00 83.31 93 PHE A CA 1
ATOM 732 C C . PHE A 1 93 ? -1.154 5.796 -5.005 1.00 83.31 93 PHE A C 1
ATOM 734 O O . PHE A 1 93 ? -1.822 6.397 -5.848 1.00 83.31 93 PHE A O 1
ATOM 741 N N . ILE A 1 94 ? -0.304 6.393 -4.175 1.00 87.31 94 ILE A N 1
ATOM 742 C CA . ILE A 1 94 ? 0.015 7.813 -4.177 1.00 87.31 94 ILE A CA 1
ATOM 743 C C . ILE A 1 94 ? 1.514 7.959 -4.408 1.00 87.31 94 ILE A C 1
ATOM 745 O O . ILE A 1 94 ? 2.311 7.438 -3.630 1.00 87.31 94 ILE A O 1
ATOM 749 N N . GLU A 1 95 ? 1.901 8.694 -5.439 1.00 89.75 95 GLU A N 1
ATOM 750 C CA . GLU A 1 95 ? 3.288 9.085 -5.656 1.00 89.75 95 GLU A CA 1
ATOM 751 C C . GLU A 1 95 ? 3.569 10.421 -4.965 1.00 89.75 95 GLU A C 1
ATOM 753 O O . GLU A 1 95 ? 2.777 11.353 -5.045 1.00 89.75 95 GLU A O 1
ATOM 758 N N . SER A 1 96 ? 4.695 10.509 -4.268 1.00 90.75 96 SER A N 1
ATOM 759 C CA . SER A 1 96 ? 5.250 11.732 -3.701 1.00 90.75 96 SER A CA 1
ATOM 760 C C . SER A 1 96 ? 6.450 12.155 -4.533 1.00 90.75 96 SER A C 1
ATOM 762 O O . SER A 1 96 ? 7.400 11.380 -4.665 1.00 90.75 96 SER A O 1
ATOM 764 N N . THR A 1 97 ? 6.471 13.399 -5.014 1.00 90.94 97 THR A N 1
ATOM 765 C CA . THR A 1 97 ? 7.624 13.947 -5.754 1.00 90.94 97 THR A CA 1
ATOM 766 C C . THR A 1 97 ? 8.878 14.130 -4.893 1.00 90.94 97 THR A C 1
ATOM 768 O O . THR A 1 97 ? 9.945 14.431 -5.419 1.00 90.94 97 THR A O 1
ATOM 771 N N . ASN A 1 98 ? 8.764 13.929 -3.576 1.00 88.44 98 ASN A N 1
ATOM 772 C CA . ASN A 1 98 ? 9.869 13.942 -2.628 1.00 88.44 98 ASN A CA 1
ATOM 773 C C . ASN A 1 98 ? 9.997 12.578 -1.932 1.00 88.44 98 ASN A C 1
ATOM 775 O O . ASN A 1 98 ? 9.004 12.015 -1.463 1.00 88.44 98 ASN A O 1
ATOM 779 N N . LYS A 1 99 ? 11.225 12.066 -1.819 1.00 84.81 99 LYS A N 1
ATOM 780 C CA . LYS A 1 99 ? 11.539 10.802 -1.140 1.00 84.81 99 LYS A CA 1
ATOM 781 C C . LYS A 1 99 ? 11.234 10.826 0.363 1.00 84.81 99 LYS A C 1
ATOM 783 O O . LYS A 1 99 ? 10.850 9.803 0.930 1.00 84.81 99 LYS A O 1
ATOM 788 N N . ILE A 1 100 ? 11.411 11.973 1.022 1.00 86.12 100 ILE A N 1
ATOM 789 C CA . ILE A 1 100 ? 11.163 12.139 2.464 1.00 86.12 100 ILE A CA 1
ATOM 790 C C . ILE A 1 100 ? 10.082 13.212 2.638 1.00 86.12 100 ILE A C 1
ATOM 792 O O . ILE A 1 100 ? 10.380 14.359 2.983 1.00 86.12 100 ILE A O 1
ATOM 796 N N . PRO A 1 101 ? 8.812 12.877 2.357 1.00 84.44 101 PRO A N 1
ATOM 797 C CA . PRO A 1 101 ? 7.733 13.836 2.499 1.00 84.44 101 PRO A CA 1
ATOM 798 C C . PRO A 1 101 ? 7.524 14.209 3.968 1.00 84.44 101 PRO A C 1
ATOM 800 O O . PRO A 1 101 ? 7.591 13.375 4.871 1.00 84.44 101 PRO A O 1
ATOM 803 N N . LYS A 1 102 ? 7.205 15.484 4.209 1.00 89.12 102 LYS A N 1
ATOM 804 C CA . LYS A 1 102 ? 6.894 16.001 5.555 1.00 89.12 102 LYS A CA 1
ATOM 805 C C . LYS A 1 102 ? 5.586 15.439 6.117 1.00 89.12 102 LYS A C 1
ATOM 807 O O . LYS A 1 102 ? 5.382 15.440 7.331 1.00 89.12 102 LYS A O 1
ATOM 812 N N . ARG A 1 103 ? 4.655 15.031 5.247 1.00 91.12 103 ARG A N 1
ATOM 813 C CA . ARG A 1 103 ? 3.350 14.507 5.662 1.00 91.12 103 ARG A CA 1
ATOM 814 C C . ARG A 1 103 ? 3.461 13.018 5.951 1.00 91.12 103 ARG A C 1
ATOM 816 O O . ARG A 1 103 ? 4.081 12.269 5.209 1.00 91.12 103 ARG A O 1
ATOM 823 N N . SER A 1 104 ? 2.808 12.591 7.025 1.00 88.06 104 SER A N 1
ATOM 824 C CA . SER A 1 104 ? 2.710 11.173 7.351 1.00 88.06 104 SER A CA 1
ATOM 825 C C . SER A 1 104 ? 1.805 10.443 6.359 1.00 88.06 104 SER A C 1
ATOM 827 O O . SER A 1 104 ? 0.857 11.015 5.816 1.00 88.06 104 SER A O 1
ATOM 829 N N . TYR A 1 105 ? 2.028 9.139 6.209 1.00 83.44 105 TYR A N 1
ATOM 830 C CA . TYR A 1 105 ? 1.158 8.245 5.440 1.00 83.44 105 TYR A CA 1
ATOM 831 C C . TYR A 1 105 ? -0.322 8.352 5.843 1.00 83.44 105 TYR A C 1
ATOM 833 O O . TYR A 1 105 ? -1.212 8.265 5.002 1.00 83.44 105 TYR A O 1
ATOM 841 N N . LEU A 1 106 ? -0.598 8.610 7.127 1.00 84.62 106 LEU A N 1
ATOM 842 C CA . LEU A 1 106 ? -1.949 8.790 7.650 1.00 84.62 106 LEU A CA 1
ATOM 843 C C . LEU A 1 106 ? -2.610 10.048 7.084 1.00 84.62 106 LEU A C 1
ATOM 845 O O . LEU A 1 106 ? -3.795 10.042 6.747 1.00 84.62 106 LEU A O 1
ATOM 849 N N . TRP A 1 107 ? -1.848 11.139 7.005 1.00 90.25 107 TRP A N 1
ATOM 850 C CA . TRP A 1 107 ? -2.328 12.389 6.436 1.00 90.25 107 TRP A CA 1
ATOM 851 C C . TRP A 1 107 ? -2.606 12.232 4.941 1.00 90.25 107 TRP A C 1
ATOM 853 O O . TRP A 1 107 ? -3.658 12.684 4.485 1.00 90.25 107 TRP A O 1
ATOM 863 N N . ILE A 1 108 ? -1.706 11.551 4.219 1.00 89.12 108 ILE A N 1
ATOM 864 C CA . ILE A 1 108 ? -1.831 11.246 2.786 1.00 89.12 108 ILE A CA 1
ATOM 865 C C . ILE A 1 108 ? -3.111 10.444 2.540 1.00 89.12 108 ILE A C 1
ATOM 867 O O . ILE A 1 108 ? -3.970 10.863 1.765 1.00 89.12 108 ILE A O 1
ATOM 871 N N . PHE A 1 109 ? -3.302 9.349 3.278 1.00 82.50 109 PHE A N 1
ATOM 872 C CA . PHE A 1 109 ? -4.498 8.519 3.173 1.00 82.50 109 PHE A CA 1
ATOM 873 C C . PHE A 1 109 ? -5.782 9.326 3.404 1.00 82.50 109 PHE A C 1
ATOM 875 O O . PHE A 1 109 ? -6.692 9.322 2.576 1.00 82.50 109 PHE A O 1
ATOM 882 N N . LYS A 1 110 ? -5.842 10.091 4.503 1.00 83.62 110 LYS A N 1
ATOM 883 C CA . LYS A 1 110 ? -7.047 10.844 4.876 1.00 83.62 110 LYS A CA 1
ATOM 884 C C . LYS A 1 110 ? -7.385 11.989 3.929 1.00 83.62 110 LYS A C 1
ATOM 886 O O . LYS A 1 110 ? -8.559 12.302 3.750 1.00 83.62 110 LYS A O 1
ATOM 891 N N . ASN A 1 111 ? -6.378 12.667 3.385 1.00 87.94 111 ASN A N 1
ATOM 892 C CA . ASN A 1 111 ? -6.600 13.867 2.582 1.00 87.94 111 ASN A CA 1
ATOM 893 C C . ASN A 1 111 ? -6.632 13.610 1.084 1.00 87.94 111 ASN A C 1
ATOM 895 O O . ASN A 1 111 ? -7.170 14.454 0.372 1.00 87.94 111 ASN A O 1
ATOM 899 N N . ILE A 1 112 ? -6.086 12.487 0.623 1.00 88.19 112 ILE A N 1
ATOM 900 C CA . ILE A 1 112 ? -5.974 12.183 -0.802 1.00 88.19 112 ILE A CA 1
ATOM 901 C C . ILE A 1 112 ? -6.850 10.991 -1.150 1.00 88.19 112 ILE A C 1
ATOM 903 O O . ILE A 1 112 ? -7.818 11.165 -1.885 1.00 88.19 112 ILE A O 1
ATOM 907 N N . VAL A 1 113 ? -6.580 9.826 -0.551 1.00 82.25 113 VAL A N 1
ATOM 908 C CA . VAL A 1 113 ? -7.302 8.579 -0.852 1.00 82.25 113 VAL A CA 1
ATOM 909 C C . VAL A 1 113 ? -8.780 8.705 -0.479 1.00 82.25 113 VAL A C 1
ATOM 911 O O . VAL A 1 113 ? -9.643 8.626 -1.347 1.00 82.25 113 VAL A O 1
ATOM 914 N N . LEU A 1 114 ? -9.091 9.011 0.785 1.00 79.00 114 LEU A N 1
ATOM 915 C CA . LEU A 1 114 ? -10.483 9.078 1.260 1.00 79.00 114 LEU A CA 1
ATOM 916 C C . LEU A 1 114 ? -11.295 10.247 0.699 1.00 79.00 114 LEU A C 1
ATOM 918 O O . LEU A 1 114 ? -12.521 10.219 0.727 1.00 79.00 114 LEU A O 1
ATOM 922 N N . LYS A 1 115 ? -10.618 11.314 0.267 1.00 84.69 115 LYS A N 1
ATOM 923 C CA . LYS A 1 115 ? -11.263 12.486 -0.341 1.00 84.69 115 LYS A CA 1
ATOM 924 C C . LYS A 1 115 ? -11.285 12.405 -1.866 1.00 84.69 115 LYS A C 1
ATOM 926 O O . LYS A 1 115 ? -11.694 13.377 -2.494 1.00 84.69 115 LYS A O 1
ATOM 931 N N . HIS A 1 116 ? -10.817 11.297 -2.444 1.00 81.88 116 HIS A N 1
ATOM 932 C CA . HIS A 1 116 ? -10.740 11.069 -3.887 1.00 81.88 116 HIS A CA 1
ATOM 933 C C . HIS A 1 116 ? -10.041 12.209 -4.646 1.00 81.88 116 HIS A C 1
ATOM 935 O O . HIS A 1 116 ? -10.444 12.578 -5.749 1.00 81.88 116 HIS A O 1
ATOM 941 N N . ARG A 1 117 ? -9.003 12.810 -4.046 1.00 85.69 117 ARG A N 1
ATOM 942 C CA . ARG A 1 117 ? -8.244 13.878 -4.709 1.00 85.69 117 ARG A CA 1
ATOM 943 C C . ARG A 1 117 ? -7.278 13.271 -5.716 1.00 85.69 117 ARG A C 1
ATOM 945 O O . ARG A 1 117 ? -6.626 12.272 -5.415 1.00 85.69 117 ARG A O 1
ATOM 952 N N . LEU A 1 118 ? -7.180 13.906 -6.882 1.00 88.75 118 LEU A N 1
ATOM 953 C CA . LEU A 1 118 ? -6.237 13.528 -7.938 1.00 88.75 118 LEU A CA 1
ATOM 954 C C . LEU A 1 118 ? -4.808 13.949 -7.594 1.00 88.75 118 LEU A C 1
ATOM 956 O O . LEU A 1 118 ? -3.871 13.202 -7.841 1.00 88.75 118 LEU A O 1
ATOM 960 N N . SER A 1 119 ? -4.639 15.113 -6.970 1.00 91.62 119 SER A N 1
ATOM 961 C CA . SER A 1 119 ? -3.354 15.539 -6.431 1.00 91.62 119 SER A CA 1
ATOM 962 C C . SER A 1 119 ? -3.519 16.513 -5.265 1.00 91.62 119 SER A C 1
ATOM 964 O O . SER A 1 119 ? -4.592 17.092 -5.049 1.00 91.62 119 SER A O 1
ATOM 966 N N . VAL A 1 120 ? -2.457 16.663 -4.475 1.00 93.19 120 VAL A N 1
ATOM 967 C CA . VAL A 1 120 ? -2.303 17.723 -3.475 1.00 93.19 120 VAL A CA 1
ATOM 968 C C . VAL A 1 120 ? -0.876 18.252 -3.541 1.00 93.19 120 VAL A C 1
ATOM 970 O O . VAL A 1 120 ? 0.073 17.499 -3.333 1.00 93.19 120 VAL A O 1
ATOM 973 N N . THR A 1 121 ? -0.734 19.551 -3.784 1.00 92.69 121 THR A N 1
ATOM 974 C CA . THR A 1 121 ? 0.563 20.231 -3.850 1.00 92.69 121 THR A CA 1
ATOM 975 C C . THR A 1 121 ? 0.845 20.956 -2.535 1.00 92.69 121 THR A C 1
ATOM 977 O O . THR A 1 121 ? 0.061 21.793 -2.089 1.00 92.69 121 THR A O 1
ATOM 980 N N . GLU A 1 122 ? 1.974 20.635 -1.914 1.00 90.12 122 GLU A N 1
ATOM 981 C CA . GLU A 1 122 ? 2.579 21.345 -0.784 1.00 90.12 122 GLU A CA 1
ATOM 982 C C . GLU A 1 122 ? 3.870 22.040 -1.274 1.00 90.12 122 GLU A C 1
ATOM 984 O O . GLU A 1 122 ? 4.364 21.703 -2.350 1.00 90.12 122 GLU A O 1
ATOM 989 N N . PRO A 1 123 ? 4.459 22.980 -0.509 1.00 87.44 123 PRO A N 1
ATOM 990 C CA . PRO A 1 123 ? 5.592 23.786 -0.982 1.00 87.44 123 PRO A CA 1
ATOM 991 C C . PRO A 1 123 ? 6.791 22.994 -1.534 1.00 87.44 123 PRO A C 1
ATOM 993 O O . PRO A 1 123 ? 7.409 23.431 -2.497 1.00 87.44 123 PRO A O 1
ATOM 996 N N . ASP A 1 124 ? 7.085 21.822 -0.957 1.00 87.56 124 ASP A N 1
ATOM 997 C CA . ASP A 1 124 ? 8.270 21.012 -1.293 1.00 87.56 124 ASP A CA 1
ATOM 998 C C . ASP A 1 124 ? 7.917 19.616 -1.837 1.00 87.56 124 ASP A C 1
ATOM 1000 O O . ASP A 1 124 ? 8.781 18.740 -1.950 1.00 87.56 124 ASP A O 1
ATOM 1004 N N . THR A 1 125 ? 6.630 19.321 -2.025 1.00 91.62 125 THR A N 1
ATOM 1005 C CA . THR A 1 125 ? 6.162 17.971 -2.365 1.00 91.62 125 THR A CA 1
ATOM 1006 C C . THR A 1 125 ? 4.794 18.038 -3.014 1.00 91.62 125 THR A C 1
ATOM 1008 O O . THR A 1 125 ? 3.866 18.628 -2.467 1.00 91.62 125 THR A O 1
ATOM 1011 N N . GLU A 1 126 ? 4.642 17.353 -4.134 1.00 93.38 126 GLU A N 1
ATOM 1012 C CA . GLU A 1 126 ? 3.349 17.048 -4.719 1.00 93.38 126 GLU A CA 1
ATOM 1013 C C . GLU A 1 126 ? 3.030 15.577 -4.474 1.00 93.38 126 GLU A C 1
ATOM 1015 O O . GLU A 1 126 ? 3.887 14.706 -4.633 1.00 93.38 126 GLU A O 1
ATOM 1020 N N . TYR A 1 127 ? 1.793 15.320 -4.064 1.00 92.56 127 TYR A N 1
ATOM 1021 C CA . TYR A 1 127 ? 1.247 13.983 -3.922 1.00 92.56 127 TYR A CA 1
ATOM 1022 C C . TYR A 1 127 ? 0.259 13.737 -5.057 1.00 92.56 127 TYR A C 1
ATOM 1024 O O . TYR A 1 127 ? -0.746 14.443 -5.148 1.00 92.56 127 TYR A O 1
ATOM 1032 N N . ILE A 1 128 ? 0.521 12.740 -5.893 1.00 91.06 128 ILE A N 1
ATOM 1033 C CA . ILE A 1 128 ? -0.247 12.422 -7.097 1.00 91.06 128 ILE A CA 1
ATOM 1034 C C . ILE A 1 128 ? -0.936 11.079 -6.884 1.00 91.06 128 ILE A C 1
ATOM 1036 O O . ILE A 1 128 ? -0.297 10.080 -6.564 1.00 91.06 128 ILE A O 1
ATOM 1040 N N . ASN A 1 129 ? -2.253 11.048 -7.042 1.00 88.88 129 ASN A N 1
ATOM 1041 C CA . ASN A 1 129 ? -3.038 9.828 -6.956 1.00 88.88 129 ASN A CA 1
ATOM 1042 C C . ASN A 1 129 ? -3.089 9.153 -8.328 1.00 88.88 129 ASN A C 1
ATOM 1044 O O . ASN A 1 129 ? -3.792 9.620 -9.222 1.00 88.88 129 ASN A O 1
ATOM 1048 N N . GLY A 1 130 ? -2.351 8.055 -8.483 1.00 82.88 130 GLY A N 1
ATOM 1049 C CA . GLY A 1 130 ? -2.320 7.278 -9.723 1.00 82.88 130 GLY A CA 1
ATOM 1050 C C . GLY A 1 130 ? -3.302 6.104 -9.748 1.00 82.88 130 GLY A C 1
ATOM 1051 O O . GLY A 1 130 ? -3.255 5.291 -10.668 1.00 82.88 130 GLY A O 1
ATOM 1052 N N . SER A 1 131 ? -4.170 5.979 -8.738 1.00 78.12 131 SER A N 1
ATOM 1053 C CA . SER A 1 131 ? -5.050 4.815 -8.583 1.00 78.12 131 SER A CA 1
ATOM 1054 C C . SER A 1 131 ? -6.005 4.649 -9.788 1.00 78.12 131 SER A C 1
ATOM 1056 O O . SER A 1 131 ? -6.623 5.640 -10.183 1.00 78.12 131 SER A O 1
ATOM 1058 N N . PRO A 1 132 ? -6.182 3.426 -10.340 1.00 65.25 132 PRO A N 1
ATOM 1059 C CA . PRO A 1 132 ? -6.948 3.180 -11.573 1.00 65.25 132 PRO A CA 1
ATOM 1060 C C . PRO A 1 132 ? -8.424 3.604 -11.532 1.00 65.25 132 PRO A C 1
ATOM 1062 O O . PRO A 1 132 ? -8.972 3.977 -12.565 1.00 65.25 132 PRO A O 1
ATOM 1065 N N . ASP A 1 133 ? -9.062 3.584 -10.359 1.00 63.56 133 ASP A N 1
ATOM 1066 C CA . ASP A 1 133 ? -10.369 4.208 -10.145 1.00 63.56 133 ASP A CA 1
ATOM 1067 C C . ASP A 1 133 ? -10.545 4.584 -8.660 1.00 63.56 133 ASP A C 1
ATOM 1069 O O . ASP A 1 133 ? -10.652 3.705 -7.800 1.00 63.56 133 ASP A O 1
ATOM 1073 N N . PRO A 1 134 ? -10.562 5.878 -8.295 1.00 52.97 134 PRO A N 1
ATOM 1074 C CA . PRO A 1 134 ? -10.800 6.277 -6.916 1.00 52.97 134 PRO A CA 1
ATOM 1075 C C . PRO A 1 134 ? -12.250 6.026 -6.458 1.00 52.97 134 PRO A C 1
ATOM 1077 O O . PRO A 1 134 ? -12.503 6.141 -5.260 1.00 52.97 134 PRO A O 1
ATOM 1080 N N . LYS A 1 135 ? -13.210 5.705 -7.345 1.00 47.88 135 LYS A N 1
ATOM 1081 C CA . LYS A 1 135 ? -14.655 5.714 -7.030 1.00 47.88 135 LYS A CA 1
ATOM 1082 C C . LYS A 1 135 ? -15.202 4.515 -6.244 1.00 47.88 135 LYS A C 1
ATOM 1084 O O . LYS A 1 135 ? -16.355 4.574 -5.828 1.00 47.88 135 LYS A O 1
ATOM 1089 N N . GLU A 1 136 ? -14.411 3.486 -5.950 1.00 51.19 136 GLU A N 1
ATOM 1090 C CA . GLU A 1 136 ? -14.871 2.335 -5.141 1.00 51.19 136 GLU A CA 1
ATOM 1091 C C . GLU A 1 136 ? -14.486 2.412 -3.653 1.00 51.19 136 GLU A C 1
ATOM 1093 O O . GLU A 1 136 ? -14.741 1.488 -2.880 1.00 51.19 136 GLU A O 1
ATOM 1098 N N . PHE A 1 137 ? -13.913 3.531 -3.204 1.00 53.28 137 PHE A N 1
ATOM 1099 C CA . PHE A 1 137 ? -13.674 3.778 -1.782 1.00 53.28 137 PHE A CA 1
ATOM 1100 C C . PHE A 1 137 ? -14.930 4.347 -1.114 1.00 53.28 137 PHE A C 1
ATOM 1102 O O . PHE A 1 137 ? -15.111 5.559 -1.017 1.00 53.28 137 PHE A O 1
ATOM 1109 N N . VAL A 1 138 ? -15.824 3.487 -0.623 1.00 50.12 138 VAL A N 1
ATOM 1110 C CA . VAL A 1 138 ? -16.959 3.970 0.172 1.00 50.12 138 VAL A CA 1
ATOM 1111 C C . VAL A 1 138 ? -16.474 4.238 1.596 1.00 50.12 138 VAL A C 1
ATOM 1113 O O . VAL A 1 138 ? -16.230 3.312 2.368 1.00 50.12 138 VAL A O 1
ATOM 1116 N N . SER A 1 139 ? -16.352 5.516 1.968 1.00 49.50 139 SER A N 1
ATOM 1117 C CA . SER A 1 139 ? -15.940 5.939 3.319 1.00 49.50 139 SER A CA 1
ATOM 1118 C C . SER A 1 139 ? -16.779 5.307 4.440 1.00 49.50 139 SER A C 1
ATOM 1120 O O . SER A 1 139 ? -16.288 5.142 5.552 1.00 49.50 139 SER A O 1
ATOM 1122 N N . SER A 1 140 ? -18.013 4.875 4.144 1.00 51.34 140 SER A N 1
ATOM 1123 C CA . SER A 1 140 ? -18.895 4.178 5.087 1.00 51.34 140 SER A CA 1
ATOM 1124 C C . SER A 1 140 ? -18.396 2.793 5.515 1.00 51.34 140 SER A C 1
ATOM 1126 O O . SER A 1 140 ? -18.873 2.276 6.523 1.00 51.34 140 SER A O 1
ATOM 1128 N N . GLN A 1 141 ? -17.463 2.180 4.776 1.00 48.59 141 GLN A N 1
ATOM 1129 C CA . GLN A 1 141 ? -16.852 0.896 5.144 1.00 48.59 141 GLN A CA 1
ATOM 1130 C C . GLN A 1 141 ? -15.740 1.050 6.190 1.00 48.59 141 GLN A C 1
ATOM 1132 O O . GLN A 1 141 ? -15.371 0.078 6.845 1.00 48.59 141 GLN A O 1
ATOM 1137 N N . ILE A 1 142 ? -15.225 2.267 6.386 1.00 52.56 142 ILE A N 1
ATOM 1138 C CA . ILE A 1 142 ? -14.158 2.552 7.342 1.00 52.56 142 ILE A CA 1
ATOM 1139 C C . ILE A 1 142 ? -14.725 3.477 8.416 1.00 52.56 142 ILE A C 1
ATOM 1141 O O . ILE A 1 142 ? -14.743 4.698 8.270 1.00 52.56 142 ILE A O 1
ATOM 1145 N N . LYS A 1 143 ? -15.195 2.893 9.523 1.00 46.97 143 LYS A N 1
ATOM 1146 C CA . LYS A 1 143 ? -15.448 3.673 10.740 1.00 46.97 143 LYS A CA 1
ATOM 1147 C C . LYS A 1 143 ? -14.097 4.128 11.307 1.00 46.97 143 LYS A C 1
ATOM 1149 O O . LYS A 1 143 ? -13.356 3.327 11.883 1.00 46.97 143 LYS A O 1
ATOM 1154 N N . PHE A 1 144 ? -13.769 5.394 11.059 1.00 49.25 144 PHE A N 1
ATOM 1155 C CA . PHE A 1 144 ? -12.672 6.109 11.713 1.00 49.25 144 PHE A CA 1
ATOM 1156 C C . PHE A 1 144 ? -12.896 6.239 13.216 1.00 49.25 144 PHE A C 1
ATOM 1158 O O . PHE A 1 144 ? -14.072 6.324 13.631 1.00 49.25 144 PHE A O 1
#

pLDDT: mean 72.5, std 14.57, range [44.72, 93.38]

Organism: NCBI:txid3068307